Protein AF-A0A6G2DGG4-F1 (afdb_monomer_lite)

Radius of gyration: 19.57 Å; chains: 1; bounding box: 37×31×48 Å

Organism: Streptococcus pneumoniae (NCBI:txid1313)

InterPro domains:
  IPR000515 ABC transporter type 1, transmembrane domain MetI-like [PF00528] (19-78)
  IPR000515 ABC transporter type 1, transmembrane domain MetI-like [PS50928] (1-80)
  IPR000515 ABC transporter type 1, transmembrane domain MetI-like [cd06261] (32-80)
  IPR035906 MetI-like superfamily [G3DSA:1.10.3720.10] (1-80)
  IPR035906 MetI-like superfamily [SSF161098] (2-79)
  IPR051393 ABC transporter permease component [PTHR30193] (1-80)

pLDDT: mean 90.98, std 4.66, range [73.25, 96.56]

Secondary structure (DSSP, 8-state):
-GGGGTPPPP-TTTSHHHHHHHHHHHHHHHHHHHHHHHHHHHHHTS-HHHHHHHHHTT--HHHHIIIIIHHHHHHHHHH-

Structure (mmCIF, N/CA/C/O backbone):
data_AF-A0A6G2DGG4-F1
#
_entry.id   AF-A0A6G2DGG4-F1
#
loop_
_atom_site.group_PDB
_atom_site.id
_atom_site.type_symbol
_atom_site.label_atom_id
_atom_site.label_alt_id
_atom_site.label_comp_id
_atom_site.label_asym_id
_atom_site.label_entity_id
_atom_site.label_seq_id
_atom_site.pdbx_PDB_ins_code
_atom_site.Cartn_x
_atom_site.Cartn_y
_atom_site.Cartn_z
_atom_site.occupancy
_atom_site.B_iso_or_equiv
_atom_site.auth_seq_id
_atom_site.auth_comp_id
_atom_site.auth_asym_id
_atom_site.auth_atom_id
_atom_site.pdbx_PDB_model_num
ATOM 1 N N . ILE A 1 1 ? 22.564 -10.699 -16.323 1.00 73.25 1 ILE A N 1
ATOM 2 C CA . ILE A 1 1 ? 21.975 -11.298 -15.097 1.00 73.25 1 ILE A CA 1
ATOM 3 C C . ILE A 1 1 ? 20.866 -12.287 -15.466 1.00 73.25 1 ILE A C 1
ATOM 5 O O . ILE A 1 1 ? 21.019 -13.450 -15.138 1.00 73.25 1 ILE A O 1
ATOM 9 N N . LEU A 1 2 ? 19.851 -11.895 -16.248 1.00 79.25 2 LEU A N 1
ATOM 10 C CA . LEU A 1 2 ? 18.764 -12.790 -16.705 1.00 79.25 2 LEU A CA 1
ATOM 11 C C . LEU A 1 2 ? 19.230 -14.029 -17.496 1.00 79.2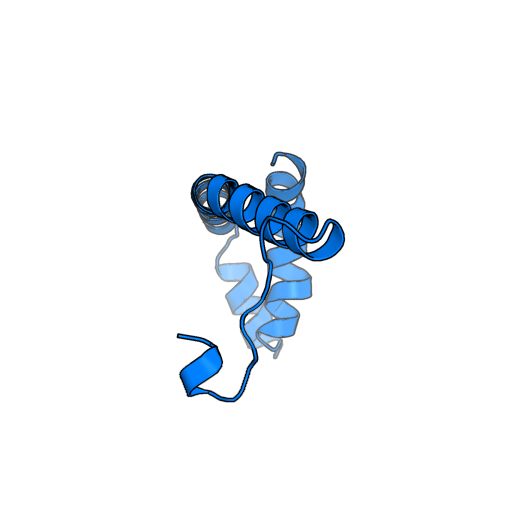5 2 LEU A C 1
ATOM 13 O O . LEU A 1 2 ? 18.766 -15.133 -17.230 1.00 79.25 2 LEU A O 1
ATOM 17 N N . ASN A 1 3 ? 20.237 -13.882 -18.365 1.00 83.38 3 ASN A N 1
ATOM 18 C CA . ASN A 1 3 ? 20.815 -15.026 -19.088 1.00 83.38 3 ASN A CA 1
ATOM 19 C C . ASN A 1 3 ? 21.398 -16.104 -18.154 1.00 83.38 3 ASN A C 1
ATOM 21 O O . ASN A 1 3 ? 21.464 -17.264 -18.541 1.00 83.38 3 ASN A O 1
ATOM 25 N N . LYS A 1 4 ? 21.803 -15.751 -16.920 1.00 86.00 4 LYS A N 1
ATOM 26 C CA . LYS A 1 4 ? 22.344 -16.723 -15.951 1.00 86.00 4 LYS A CA 1
ATOM 27 C C . LYS A 1 4 ? 21.264 -17.630 -15.344 1.00 86.00 4 LYS A C 1
ATOM 29 O O . LYS A 1 4 ? 21.607 -18.645 -14.760 1.00 86.00 4 LYS A O 1
ATOM 34 N N . VAL A 1 5 ? 19.987 -17.277 -15.495 1.00 88.44 5 VAL A N 1
ATOM 35 C CA . VAL A 1 5 ? 18.817 -18.047 -15.031 1.00 88.44 5 VAL A CA 1
ATOM 36 C C . VAL A 1 5 ? 17.972 -18.565 -16.208 1.00 88.44 5 VAL A C 1
ATOM 38 O O . VAL A 1 5 ? 16.790 -18.844 -16.055 1.00 88.44 5 VAL A O 1
ATOM 41 N N . GLY A 1 6 ? 18.571 -18.697 -17.401 1.00 87.19 6 GLY A N 1
ATOM 42 C CA . GLY A 1 6 ? 17.921 -19.277 -18.587 1.00 87.19 6 GLY A CA 1
ATOM 43 C C . GLY A 1 6 ? 16.964 -18.341 -19.335 1.00 87.19 6 GLY A C 1
ATOM 44 O O . GLY A 1 6 ? 16.355 -18.747 -20.321 1.00 87.19 6 GLY A O 1
ATOM 45 N N . ILE A 1 7 ? 16.845 -17.079 -18.911 1.00 86.81 7 ILE A N 1
ATOM 46 C CA . ILE A 1 7 ? 15.989 -16.080 -19.561 1.00 86.81 7 ILE A CA 1
ATOM 47 C C . ILE A 1 7 ? 16.826 -15.274 -20.556 1.00 86.81 7 ILE A C 1
ATOM 49 O O . ILE A 1 7 ? 17.749 -14.563 -20.156 1.00 86.81 7 ILE A O 1
ATOM 53 N N . ALA A 1 8 ? 16.469 -15.345 -21.842 1.00 84.69 8 ALA A N 1
ATOM 54 C CA . ALA A 1 8 ? 17.112 -14.563 -22.897 1.00 84.69 8 ALA A CA 1
ATOM 55 C C . ALA A 1 8 ? 17.056 -13.052 -22.608 1.00 84.69 8 ALA A C 1
ATOM 57 O O . ALA A 1 8 ? 16.080 -12.555 -22.037 1.00 84.69 8 ALA A O 1
ATOM 58 N N . SER A 1 9 ? 18.090 -12.320 -23.035 1.00 83.88 9 SER A N 1
ATOM 59 C CA . SER A 1 9 ? 18.212 -10.871 -22.825 1.00 83.88 9 SER A CA 1
ATOM 60 C C . SER A 1 9 ? 16.951 -10.127 -23.280 1.00 83.88 9 SER A C 1
ATOM 62 O O . SER A 1 9 ? 16.548 -10.229 -24.439 1.00 83.88 9 SER A O 1
ATOM 64 N N . GLN A 1 10 ? 16.312 -9.400 -22.359 1.00 84.50 10 GLN A N 1
ATOM 65 C CA . GLN A 1 10 ? 15.037 -8.732 -22.616 1.00 84.50 10 GLN A CA 1
ATOM 66 C C . GLN A 1 10 ? 15.242 -7.262 -23.022 1.00 84.50 10 GLN A C 1
ATOM 68 O O . GLN A 1 10 ? 15.956 -6.530 -22.329 1.00 84.50 10 GLN A O 1
ATOM 73 N N . PRO A 1 11 ? 14.603 -6.801 -24.114 1.00 85.62 11 PRO A N 1
ATOM 74 C CA . PRO A 1 11 ? 14.661 -5.417 -24.581 1.00 85.62 11 PRO A CA 1
ATOM 75 C C . PRO A 1 11 ? 13.737 -4.496 -23.763 1.00 85.62 11 PRO A C 1
ATOM 77 O O . PRO A 1 11 ? 12.772 -3.941 -24.293 1.00 85.62 11 PRO A O 1
ATOM 80 N N . PHE A 1 12 ? 14.039 -4.315 -22.472 1.00 84.25 12 PHE A N 1
ATOM 81 C CA . PHE A 1 12 ? 13.175 -3.593 -21.529 1.00 84.25 12 PHE A CA 1
ATOM 82 C C . PHE A 1 12 ? 12.809 -2.175 -21.963 1.00 84.25 12 PHE A C 1
ATOM 84 O O . PHE A 1 12 ? 11.706 -1.746 -21.673 1.00 84.25 12 PHE A O 1
ATOM 91 N N . LEU A 1 13 ? 13.702 -1.457 -22.648 1.00 82.38 13 LEU A N 1
ATOM 92 C CA . LEU A 1 13 ? 13.476 -0.062 -23.055 1.00 82.38 13 LEU A CA 1
ATOM 93 C C . LEU A 1 13 ? 13.181 0.094 -24.550 1.00 82.38 13 LEU A C 1
ATOM 95 O O . LEU A 1 13 ? 12.641 1.110 -24.971 1.00 82.38 13 LEU A O 1
ATOM 99 N N . THR A 1 14 ? 13.526 -0.904 -25.361 1.00 84.44 14 THR A N 1
ATOM 100 C CA . THR A 1 14 ? 13.444 -0.819 -26.826 1.00 84.44 14 THR A CA 1
ATOM 101 C C . THR A 1 14 ? 12.210 -1.512 -27.395 1.00 84.44 14 THR A C 1
ATOM 103 O O . THR A 1 14 ? 11.769 -1.180 -28.493 1.00 84.44 14 THR A O 1
ATOM 106 N N . ARG A 1 15 ? 11.590 -2.444 -26.659 1.00 87.94 15 ARG A N 1
ATOM 107 C CA . ARG A 1 15 ? 10.308 -3.051 -27.039 1.00 87.94 15 ARG A CA 1
ATOM 108 C C . ARG A 1 15 ? 9.160 -2.309 -26.359 1.00 87.94 15 ARG A C 1
ATOM 110 O O . ARG A 1 15 ? 9.019 -2.391 -25.145 1.00 87.94 15 ARG A O 1
ATOM 117 N N . HIS A 1 16 ? 8.276 -1.699 -27.151 1.00 86.12 16 HIS A N 1
ATOM 118 C CA . HIS A 1 16 ? 7.157 -0.853 -26.700 1.00 86.12 16 HIS A CA 1
ATOM 119 C C . HIS A 1 16 ? 6.416 -1.363 -25.446 1.00 86.12 16 HIS A C 1
ATOM 121 O O . HIS A 1 16 ? 6.319 -0.652 -24.452 1.00 86.12 16 HIS A O 1
ATOM 127 N N . LYS A 1 17 ? 5.929 -2.614 -25.443 1.00 89.25 17 LYS A N 1
ATOM 128 C CA . LYS A 1 17 ? 5.207 -3.179 -24.282 1.00 89.25 17 LYS A CA 1
ATOM 129 C C . LYS A 1 17 ? 6.081 -3.293 -23.027 1.00 89.25 17 LYS A C 1
ATOM 131 O O . LYS A 1 17 ? 5.617 -2.987 -21.937 1.00 89.25 17 LYS A O 1
ATOM 136 N N . GLN A 1 18 ? 7.334 -3.723 -23.176 1.00 89.50 18 GLN A N 1
ATOM 137 C CA . GLN A 1 18 ? 8.250 -3.859 -22.038 1.00 89.50 18 GLN A CA 1
ATOM 138 C C . GLN A 1 18 ? 8.682 -2.489 -21.508 1.00 89.50 18 GLN A C 1
ATOM 140 O O . GLN A 1 18 ? 8.753 -2.320 -20.295 1.00 89.50 18 GLN A O 1
ATOM 145 N N . ALA A 1 19 ? 8.857 -1.510 -22.399 1.00 91.75 19 ALA A N 1
ATOM 146 C CA . ALA A 1 19 ? 9.180 -0.132 -22.042 1.00 91.75 19 ALA A CA 1
ATOM 147 C C . ALA A 1 19 ? 8.059 0.515 -21.228 1.00 91.75 19 ALA A C 1
ATOM 149 O O . ALA A 1 19 ? 8.331 1.136 -20.204 1.00 91.75 19 ALA A O 1
ATOM 150 N N . MET A 1 20 ? 6.797 0.300 -21.617 1.00 92.50 20 MET A N 1
ATOM 151 C CA . MET A 1 20 ? 5.653 0.760 -20.828 1.00 92.50 20 MET A CA 1
ATOM 152 C C . MET A 1 20 ? 5.647 0.147 -19.424 1.00 92.50 20 MET A C 1
ATOM 154 O O . MET A 1 20 ? 5.505 0.883 -18.453 1.00 92.50 20 MET A O 1
ATOM 158 N N . TYR A 1 21 ? 5.840 -1.170 -19.293 1.00 93.38 21 TYR A N 1
ATOM 159 C CA . TYR A 1 21 ? 5.872 -1.816 -17.975 1.00 93.38 21 TYR A CA 1
ATOM 160 C C . TYR A 1 21 ? 7.044 -1.342 -17.115 1.00 93.38 21 TYR A C 1
ATOM 162 O O . TYR A 1 21 ? 6.854 -1.075 -15.932 1.00 93.38 21 TYR A O 1
ATOM 170 N N . ALA A 1 22 ? 8.233 -1.198 -17.705 1.00 92.94 22 ALA A N 1
ATOM 171 C CA . ALA A 1 22 ? 9.403 -0.679 -17.008 1.00 92.94 22 ALA A CA 1
ATOM 172 C C . ALA A 1 22 ? 9.156 0.751 -16.511 1.00 92.94 22 ALA A C 1
ATOM 174 O O . ALA A 1 22 ? 9.443 1.058 -15.357 1.00 92.94 22 ALA A O 1
ATOM 175 N N . ASN A 1 23 ? 8.560 1.601 -17.350 1.00 93.31 23 ASN A N 1
ATOM 176 C CA . ASN A 1 23 ? 8.243 2.973 -16.982 1.00 93.31 23 ASN A CA 1
ATOM 177 C C . ASN A 1 23 ? 7.192 3.040 -15.865 1.00 93.31 23 ASN A C 1
ATOM 179 O O . ASN A 1 23 ? 7.429 3.688 -14.854 1.00 93.31 23 ASN A O 1
ATOM 183 N N . VAL A 1 24 ? 6.075 2.314 -15.999 1.00 94.00 24 VAL A N 1
ATOM 184 C CA . VAL A 1 24 ? 5.032 2.238 -14.958 1.00 94.00 24 VAL A CA 1
ATOM 185 C C . VAL A 1 24 ? 5.621 1.768 -13.631 1.00 94.00 24 VAL A C 1
ATOM 187 O O . VAL A 1 24 ? 5.320 2.348 -12.592 1.00 94.00 24 VAL A O 1
ATOM 190 N N . PHE A 1 25 ? 6.490 0.756 -13.658 1.00 94.81 25 PHE A N 1
ATOM 191 C CA . PHE A 1 25 ? 7.137 0.245 -12.456 1.00 94.81 25 PHE A CA 1
ATOM 192 C C . PHE A 1 25 ? 8.035 1.292 -11.789 1.00 94.81 25 PHE A C 1
ATOM 194 O O . PHE A 1 25 ? 7.917 1.515 -10.587 1.00 94.81 25 PHE A O 1
ATOM 201 N N . VAL A 1 26 ? 8.903 1.962 -12.555 1.00 94.31 26 VAL A N 1
ATOM 202 C CA . VAL A 1 26 ? 9.800 2.997 -12.016 1.00 94.31 26 VAL A CA 1
ATOM 203 C C . VAL A 1 26 ? 9.003 4.185 -11.478 1.00 94.31 26 VAL A C 1
ATOM 205 O O . VAL A 1 26 ? 9.294 4.664 -10.384 1.00 94.31 26 VAL A O 1
ATOM 208 N N . SER A 1 27 ? 7.964 4.628 -12.191 1.00 92.62 27 SER A N 1
ATOM 209 C CA . SER A 1 27 ? 7.085 5.705 -11.726 1.00 92.62 27 SER A CA 1
ATOM 210 C C . SER A 1 27 ? 6.349 5.331 -10.437 1.00 92.62 27 SER A C 1
ATOM 212 O O . SER A 1 27 ? 6.318 6.129 -9.502 1.00 92.62 27 SER A O 1
ATOM 214 N N . ALA A 1 28 ? 5.805 4.113 -10.350 1.00 93.00 28 ALA A N 1
ATOM 215 C CA . ALA A 1 28 ? 5.154 3.621 -9.138 1.00 93.00 28 ALA A CA 1
ATOM 216 C C . ALA A 1 28 ? 6.141 3.523 -7.966 1.00 93.00 28 ALA A C 1
ATOM 218 O O . ALA A 1 28 ? 5.831 3.967 -6.865 1.00 93.00 28 ALA A O 1
ATOM 219 N N . TRP A 1 29 ? 7.351 3.010 -8.206 1.00 94.81 29 TRP A N 1
ATOM 220 C CA . TRP A 1 29 ? 8.411 2.931 -7.199 1.00 94.81 29 TRP A CA 1
ATOM 221 C C . TRP A 1 29 ? 8.808 4.310 -6.664 1.00 94.81 29 TRP A C 1
ATOM 223 O O . TRP A 1 29 ? 8.940 4.496 -5.456 1.00 94.81 29 TRP A O 1
ATOM 233 N N . GLN A 1 30 ? 8.961 5.291 -7.555 1.00 93.00 30 GLN A N 1
ATOM 234 C CA . GLN A 1 30 ? 9.298 6.661 -7.178 1.00 93.00 30 GLN A CA 1
ATOM 235 C C . GLN A 1 30 ? 8.213 7.294 -6.291 1.00 93.00 30 GLN A C 1
ATOM 237 O O . GLN A 1 30 ? 8.539 7.987 -5.329 1.00 93.00 30 GLN A O 1
ATOM 242 N N . GLY A 1 31 ? 6.933 7.049 -6.592 1.00 89.31 31 GLY A N 1
ATOM 243 C CA . GLY A 1 31 ? 5.810 7.544 -5.790 1.00 89.31 31 GLY A CA 1
ATOM 244 C C . GLY A 1 31 ? 5.626 6.805 -4.460 1.00 89.31 31 GLY A C 1
ATOM 245 O O . GLY A 1 31 ? 5.234 7.417 -3.466 1.00 89.31 31 GLY A O 1
ATOM 246 N N . ALA A 1 32 ? 5.956 5.512 -4.414 1.00 92.62 32 ALA A N 1
ATOM 247 C CA . ALA A 1 32 ? 5.650 4.637 -3.284 1.00 92.62 32 ALA A CA 1
ATOM 248 C C . ALA A 1 32 ? 6.233 5.123 -1.948 1.00 92.62 32 ALA A C 1
ATOM 250 O O . ALA A 1 32 ? 5.577 4.990 -0.917 1.00 92.62 32 ALA A O 1
ATOM 251 N N . GLY A 1 33 ? 7.433 5.713 -1.949 1.00 90.44 33 GLY A N 1
ATOM 252 C CA . GLY A 1 33 ? 8.085 6.171 -0.717 1.00 90.44 33 GLY A CA 1
ATOM 253 C C . GLY A 1 33 ? 7.278 7.235 0.036 1.00 90.44 33 GLY A C 1
ATOM 254 O O . GLY A 1 33 ? 7.059 7.114 1.239 1.00 90.44 33 GLY A O 1
ATOM 255 N N . TYR A 1 34 ? 6.782 8.251 -0.674 1.00 90.50 34 TYR A N 1
ATOM 256 C CA . TYR A 1 34 ? 5.970 9.314 -0.073 1.00 90.50 34 TYR A CA 1
ATOM 257 C C . TYR A 1 34 ? 4.591 8.800 0.355 1.00 90.50 34 TYR A C 1
ATOM 259 O O . TYR A 1 34 ? 4.143 9.052 1.473 1.00 90.50 34 TYR A O 1
ATOM 267 N N . GLN A 1 35 ? 3.946 8.016 -0.511 1.00 91.69 35 GLN A N 1
ATOM 268 C CA . GLN A 1 35 ? 2.623 7.455 -0.243 1.00 91.69 35 GLN A CA 1
ATOM 269 C C . GLN A 1 35 ? 2.643 6.536 0.986 1.00 91.69 35 GLN A C 1
ATOM 271 O O . GLN A 1 35 ? 1.735 6.597 1.810 1.00 91.69 35 GLN A O 1
ATOM 276 N N . MET A 1 36 ? 3.703 5.741 1.170 1.00 92.81 36 MET A N 1
ATOM 277 C CA . MET A 1 36 ? 3.867 4.867 2.335 1.00 92.81 36 MET A CA 1
ATOM 278 C C . MET A 1 36 ? 3.878 5.642 3.657 1.00 92.81 36 MET A C 1
ATOM 280 O O . MET A 1 36 ? 3.273 5.187 4.626 1.00 92.81 36 MET A O 1
ATOM 284 N N . LEU A 1 37 ? 4.507 6.821 3.701 1.00 92.81 37 LEU A N 1
ATOM 285 C CA . LEU A 1 37 ? 4.502 7.673 4.895 1.00 92.81 37 LEU A CA 1
ATOM 286 C C . LEU A 1 37 ? 3.100 8.210 5.202 1.00 92.81 37 LEU A C 1
ATOM 288 O O . LEU A 1 37 ? 2.690 8.220 6.362 1.00 92.81 37 LEU A O 1
ATOM 292 N N . LEU A 1 38 ? 2.347 8.602 4.172 1.00 91.75 38 LEU A N 1
ATOM 293 C CA . LEU A 1 38 ? 0.961 9.046 4.335 1.00 91.75 38 LEU A CA 1
ATOM 294 C C . LEU A 1 38 ? 0.061 7.911 4.829 1.00 91.75 38 LEU A C 1
ATOM 296 O O . LEU A 1 38 ? -0.698 8.103 5.777 1.00 91.75 38 LEU A O 1
ATOM 300 N N . PHE A 1 39 ? 0.184 6.715 4.249 1.00 92.12 39 PHE A N 1
ATOM 301 C CA . PHE A 1 39 ? -0.536 5.530 4.715 1.00 92.12 39 PHE A CA 1
ATOM 302 C C . PHE A 1 39 ? -0.161 5.153 6.150 1.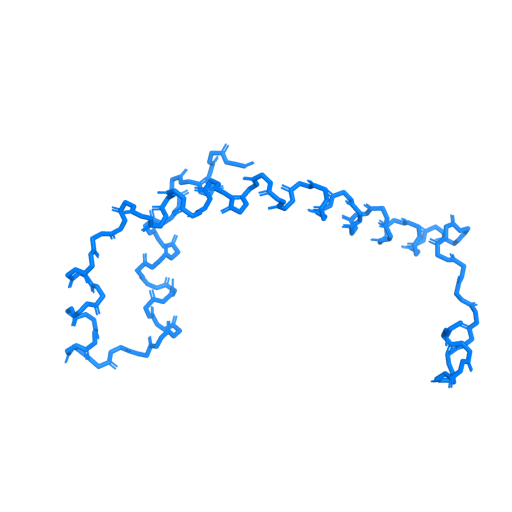00 92.12 39 PHE A C 1
ATOM 304 O O . PHE A 1 39 ? -1.044 4.801 6.927 1.00 92.12 39 PHE A O 1
ATOM 311 N N . LEU A 1 40 ? 1.113 5.269 6.533 1.00 93.00 40 LEU A N 1
ATOM 312 C CA . LEU A 1 40 ? 1.553 5.030 7.906 1.00 93.00 40 LEU A CA 1
ATOM 313 C C . LEU A 1 40 ? 0.921 6.029 8.884 1.00 93.00 40 LEU A C 1
ATOM 315 O O . LEU A 1 40 ? 0.405 5.613 9.918 1.00 93.00 40 LEU A O 1
ATOM 319 N N . GLY A 1 41 ? 0.907 7.320 8.546 1.00 92.00 41 GLY A N 1
ATOM 320 C CA . GLY A 1 41 ? 0.220 8.340 9.342 1.00 92.00 41 GLY A CA 1
ATOM 321 C C . GLY A 1 41 ? -1.290 8.094 9.433 1.00 92.00 41 GLY A C 1
ATOM 322 O O . GLY A 1 41 ? -1.876 8.230 10.502 1.00 92.00 41 GLY A O 1
ATOM 323 N N . GLY A 1 42 ? -1.917 7.653 8.338 1.00 91.19 42 GLY A N 1
ATOM 324 C CA . GLY A 1 42 ? -3.323 7.243 8.320 1.00 91.19 42 GLY A CA 1
ATOM 325 C C . GLY A 1 42 ? -3.607 6.051 9.237 1.00 91.19 42 GLY A C 1
ATOM 326 O O . GLY A 1 42 ? -4.576 6.080 9.990 1.00 91.19 42 GLY A O 1
ATOM 327 N N . MET A 1 43 ? -2.741 5.031 9.229 1.00 92.56 43 MET A N 1
ATOM 328 C CA . MET A 1 43 ? -2.883 3.852 10.091 1.00 92.56 43 MET A CA 1
ATOM 329 C C . MET A 1 43 ? -2.736 4.188 11.575 1.00 92.56 43 MET A C 1
ATOM 331 O O . MET A 1 43 ? -3.433 3.589 12.385 1.00 92.56 43 MET A O 1
ATOM 335 N N . GLN A 1 44 ? -1.882 5.152 11.934 1.00 91.94 44 GLN A N 1
ATOM 336 C CA . GLN A 1 44 ? -1.723 5.601 13.325 1.00 91.94 44 GLN A CA 1
ATOM 337 C C . GLN A 1 44 ? -2.997 6.231 13.907 1.00 91.94 44 GLN A C 1
ATOM 339 O O . GLN A 1 44 ? -3.163 6.242 15.122 1.00 91.94 44 GLN A O 1
ATOM 344 N N . ASN A 1 45 ? -3.908 6.721 13.061 1.00 89.25 45 ASN A N 1
ATOM 345 C CA . ASN A 1 45 ? -5.198 7.253 13.504 1.00 89.25 45 ASN A CA 1
ATOM 346 C C . ASN A 1 45 ? -6.248 6.163 13.757 1.00 89.25 45 ASN A C 1
ATOM 348 O O . ASN A 1 45 ? -7.328 6.481 14.252 1.00 89.25 45 ASN A O 1
ATOM 352 N N . ILE A 1 46 ? -5.980 4.904 13.386 1.00 92.69 46 ILE A N 1
ATOM 353 C CA . ILE A 1 46 ? -6.914 3.805 13.624 1.00 92.69 46 ILE A CA 1
ATOM 354 C C . ILE A 1 46 ? -6.792 3.374 15.091 1.00 92.69 46 ILE A C 1
ATOM 356 O O . ILE A 1 46 ? -5.714 2.934 15.493 1.00 92.69 46 ILE A O 1
ATOM 360 N N . PRO A 1 47 ? -7.874 3.459 15.883 1.00 94.06 47 PRO A N 1
ATOM 361 C CA . PRO A 1 47 ? -7.851 3.040 17.278 1.00 94.06 47 PRO A CA 1
ATOM 362 C C . PRO A 1 47 ? -7.504 1.548 17.429 1.00 94.06 47 PRO A C 1
ATOM 364 O O . PRO A 1 47 ? -7.988 0.701 16.671 1.00 94.06 47 PRO A O 1
ATOM 367 N N . GLN A 1 48 ? -6.632 1.222 18.389 1.00 93.69 48 GLN A N 1
ATOM 368 C CA . GLN A 1 48 ? -6.133 -0.144 18.591 1.00 93.69 48 GLN A CA 1
ATOM 369 C C . GLN A 1 48 ? -7.189 -1.086 19.197 1.00 93.69 48 GLN A C 1
ATOM 371 O O . GLN A 1 48 ? -7.215 -2.272 18.873 1.00 93.69 48 GLN A O 1
ATOM 376 N N . ASP A 1 49 ? -8.103 -0.546 19.999 1.00 95.44 49 ASP A N 1
ATOM 377 C CA . ASP A 1 49 ? -9.243 -1.247 20.598 1.00 95.44 49 ASP A CA 1
ATOM 378 C C . ASP A 1 49 ? -10.144 -1.926 19.553 1.00 95.44 49 ASP A C 1
ATOM 380 O O . ASP A 1 49 ? -10.664 -3.011 19.800 1.00 95.44 49 ASP A O 1
ATOM 384 N N . VAL A 1 50 ? -10.274 -1.353 18.351 1.00 94.62 50 VAL A N 1
ATOM 385 C CA . VAL A 1 50 ? -11.035 -1.962 17.243 1.00 94.62 50 VAL A CA 1
ATOM 386 C C . VAL A 1 50 ? -10.378 -3.257 16.751 1.00 94.62 50 VAL A C 1
ATOM 388 O O . VAL A 1 50 ? -11.075 -4.207 16.391 1.00 94.62 50 VAL A O 1
ATOM 391 N N . TYR A 1 51 ? -9.043 -3.327 16.745 1.00 94.94 51 TYR A N 1
ATOM 392 C CA . TYR A 1 51 ? -8.326 -4.556 16.390 1.00 94.94 51 TYR A CA 1
ATOM 393 C C . TYR A 1 51 ? -8.400 -5.594 17.507 1.00 94.94 51 TYR A C 1
ATOM 395 O O . TYR A 1 51 ? -8.598 -6.770 17.218 1.00 94.94 51 TYR A O 1
ATOM 403 N N . GLU A 1 52 ? -8.286 -5.165 18.763 1.00 94.38 52 GLU A N 1
ATOM 404 C CA . GLU A 1 52 ? -8.412 -6.046 19.928 1.00 94.38 52 GLU A CA 1
ATOM 405 C C . GLU A 1 52 ? -9.817 -6.660 20.004 1.00 94.38 52 GLU A C 1
ATOM 407 O O . GLU A 1 52 ? -9.949 -7.873 20.155 1.00 94.38 52 GLU A O 1
ATOM 412 N N . ALA A 1 53 ? -10.867 -5.863 19.781 1.00 95.69 53 ALA A N 1
ATOM 413 C CA . ALA A 1 53 ? -12.240 -6.355 19.677 1.00 95.69 53 ALA A CA 1
ATOM 414 C C . ALA A 1 53 ? -12.396 -7.381 18.543 1.00 95.69 53 ALA A C 1
ATOM 416 O O . ALA A 1 53 ? -12.960 -8.453 18.746 1.00 95.69 53 ALA A O 1
ATOM 417 N N . ALA A 1 54 ? -11.824 -7.107 17.368 1.00 95.38 54 ALA A N 1
ATOM 418 C CA . ALA A 1 54 ? -11.880 -8.035 16.242 1.00 95.38 54 ALA A CA 1
ATOM 419 C C . ALA A 1 54 ? -11.140 -9.356 16.515 1.00 95.38 54 ALA A C 1
ATOM 421 O O . ALA A 1 54 ? -11.558 -10.406 16.028 1.00 95.38 54 ALA A O 1
ATOM 422 N N . GLU A 1 55 ? -10.044 -9.330 17.276 1.00 94.94 5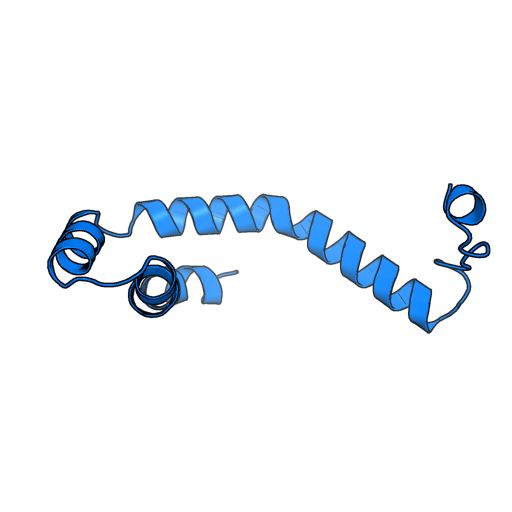5 GLU A N 1
ATOM 423 C CA . GLU A 1 55 ? -9.351 -10.545 17.716 1.00 94.94 55 GLU A CA 1
ATOM 424 C C . GLU A 1 55 ? -10.192 -11.365 18.695 1.00 94.94 55 GLU A C 1
ATOM 426 O O . GLU A 1 55 ? -10.270 -12.585 18.539 1.00 94.94 55 GLU A O 1
ATOM 431 N N . LEU A 1 56 ? -10.868 -10.710 19.643 1.00 95.94 56 LEU A N 1
ATOM 432 C CA . LEU A 1 56 ? -11.802 -11.365 20.564 1.00 95.94 56 LEU A CA 1
ATOM 433 C C . LEU A 1 56 ? -12.991 -11.995 19.821 1.00 95.94 56 LEU A C 1
ATOM 435 O O . LEU A 1 56 ? -13.396 -13.109 20.148 1.00 95.94 56 LEU A O 1
ATOM 439 N N . ASP A 1 57 ? -13.478 -11.334 18.769 1.00 95.62 57 ASP A N 1
ATOM 440 C CA . ASP A 1 57 ? -14.539 -11.831 17.885 1.00 95.62 57 ASP A CA 1
ATOM 441 C C . ASP A 1 57 ? -14.057 -12.920 16.897 1.00 95.62 57 ASP A C 1
ATOM 443 O O . ASP A 1 57 ? -14.837 -13.441 16.097 1.00 95.62 57 ASP A O 1
ATOM 447 N N . GLY A 1 58 ? -12.769 -13.287 16.926 1.00 94.69 58 GLY A N 1
ATOM 448 C CA . GLY A 1 58 ? -12.203 -14.363 16.110 1.00 94.69 58 GLY A CA 1
ATOM 449 C C . GLY A 1 58 ? -11.899 -13.986 14.654 1.00 94.69 58 GLY A C 1
ATOM 450 O O . GLY A 1 58 ? -11.772 -14.867 13.798 1.00 94.69 58 GLY A O 1
ATOM 451 N N . PHE A 1 59 ? -11.765 -12.697 14.329 1.00 96.19 59 PHE A N 1
ATOM 452 C CA . PHE A 1 59 ? -11.414 -12.262 12.976 1.00 96.19 59 PHE A CA 1
ATOM 453 C C . PHE A 1 59 ? -9.963 -12.622 12.632 1.00 96.19 59 PHE A C 1
ATOM 455 O O . PHE A 1 59 ? -9.022 -12.293 13.353 1.00 96.19 59 PHE A O 1
ATOM 462 N N . SER A 1 60 ? -9.758 -13.212 11.450 1.00 95.88 60 SER A N 1
ATOM 463 C CA . SER A 1 60 ? -8.415 -13.409 10.883 1.00 95.88 60 SER A CA 1
ATOM 464 C C . SER A 1 60 ? -7.751 -12.077 10.502 1.00 95.88 60 SER A C 1
ATOM 466 O O . SER A 1 60 ? -8.430 -11.098 10.196 1.00 95.88 60 SER A O 1
ATOM 468 N N . LYS A 1 61 ? -6.414 -12.044 10.403 1.00 94.50 61 LYS A N 1
ATOM 469 C CA . LYS A 1 61 ? -5.668 -10.838 9.983 1.00 94.50 61 LYS A CA 1
ATOM 470 C C . LYS A 1 61 ? -6.095 -10.298 8.612 1.00 94.50 61 LYS A C 1
ATOM 472 O O . LYS A 1 61 ? -6.146 -9.088 8.416 1.00 94.50 61 LYS A O 1
ATOM 477 N N . TRP A 1 62 ? -6.457 -11.175 7.672 1.00 96.56 62 TRP A N 1
ATOM 478 C CA . TRP A 1 62 ? -6.997 -10.753 6.375 1.00 96.56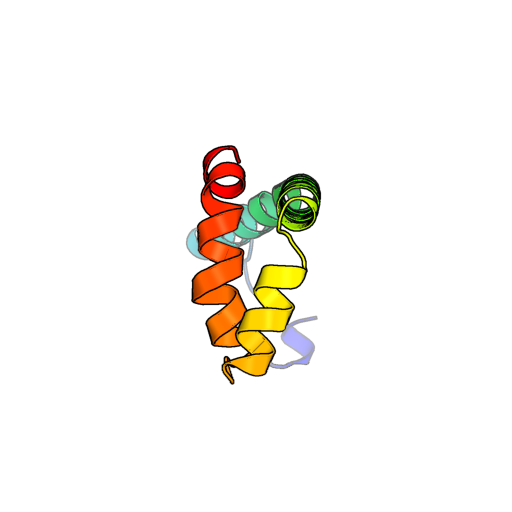 62 TRP A CA 1
ATOM 479 C C . TRP A 1 62 ? -8.380 -10.102 6.508 1.00 96.56 62 TR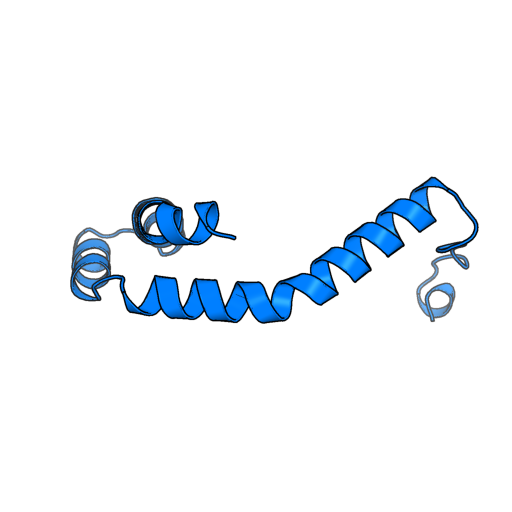P A C 1
ATOM 481 O O . TRP A 1 62 ? -8.649 -9.087 5.865 1.00 96.56 62 TRP A O 1
ATOM 491 N N . ALA A 1 63 ? -9.243 -10.648 7.371 1.00 96.31 63 ALA A N 1
ATOM 492 C CA . ALA A 1 63 ? -10.539 -10.049 7.669 1.00 96.31 63 ALA A CA 1
ATOM 493 C C . ALA A 1 63 ? -10.367 -8.679 8.346 1.00 96.31 63 ALA A C 1
ATOM 495 O O . ALA A 1 63 ? -10.981 -7.712 7.907 1.00 96.31 63 ALA A O 1
ATOM 496 N N . GLN A 1 64 ? -9.469 -8.560 9.327 1.00 95.94 64 GLN A N 1
ATOM 497 C CA . GLN A 1 64 ? -9.132 -7.277 9.952 1.00 95.94 64 GLN A CA 1
ATOM 498 C C . GLN A 1 64 ? -8.635 -6.262 8.913 1.00 95.94 64 GLN A C 1
ATOM 500 O O . GLN A 1 64 ? -9.143 -5.147 8.844 1.00 95.94 64 GLN A O 1
ATOM 505 N N . PHE A 1 65 ? -7.728 -6.657 8.016 1.00 94.88 65 PHE A N 1
ATOM 506 C CA . PHE A 1 65 ? -7.267 -5.772 6.947 1.00 94.88 65 PHE A CA 1
ATOM 507 C C . PHE A 1 65 ? -8.413 -5.308 6.034 1.00 94.88 65 PHE A C 1
ATOM 509 O O . PHE A 1 65 ? -8.553 -4.119 5.745 1.00 94.88 65 PHE A O 1
ATOM 516 N N . ARG A 1 66 ? -9.263 -6.234 5.577 1.00 95.19 66 ARG A N 1
ATOM 517 C CA . ARG A 1 66 ? -10.325 -5.941 4.606 1.00 95.19 66 ARG A CA 1
ATOM 518 C C . ARG A 1 66 ? -11.505 -5.170 5.202 1.00 95.19 66 ARG A C 1
ATOM 520 O O . ARG A 1 66 ? -12.125 -4.399 4.461 1.00 95.19 66 ARG A O 1
ATOM 527 N N . TYR A 1 67 ? -11.835 -5.400 6.473 1.00 94.81 67 TYR A N 1
ATOM 528 C CA . TYR A 1 67 ? -13.022 -4.848 7.138 1.00 94.81 67 TYR A CA 1
ATOM 529 C C . TYR A 1 67 ? -12.724 -3.703 8.112 1.00 94.81 67 TYR A C 1
ATOM 531 O O . TYR A 1 67 ? -13.621 -2.909 8.368 1.00 94.81 67 TYR A O 1
ATOM 539 N N . ILE A 1 68 ? -11.490 -3.570 8.605 1.00 94.69 68 ILE A N 1
ATOM 540 C CA . ILE A 1 68 ? -11.087 -2.499 9.532 1.00 94.69 68 ILE A CA 1
ATOM 541 C C . ILE A 1 68 ? -10.087 -1.583 8.835 1.00 94.69 68 ILE A C 1
ATOM 543 O O . ILE A 1 68 ? -10.400 -0.428 8.554 1.00 94.69 68 ILE A O 1
ATOM 547 N N . THR A 1 69 ? -8.915 -2.104 8.466 1.00 94.00 69 THR A N 1
ATOM 548 C CA . THR A 1 69 ? -7.810 -1.281 7.956 1.00 94.00 69 THR A CA 1
ATOM 549 C C . THR A 1 69 ? -8.163 -0.570 6.648 1.00 94.00 69 THR A C 1
ATOM 551 O O . THR A 1 69 ? -8.051 0.648 6.572 1.00 94.00 69 THR A O 1
ATOM 554 N N . MET A 1 70 ? -8.637 -1.289 5.624 1.00 93.44 70 MET A N 1
ATOM 555 C CA . MET A 1 70 ? -8.970 -0.706 4.315 1.00 93.44 70 MET A CA 1
ATOM 556 C C . MET A 1 70 ? -10.124 0.311 4.377 1.00 93.44 70 MET A C 1
ATOM 558 O O . MET A 1 70 ? -9.982 1.391 3.801 1.00 93.44 70 MET A O 1
ATOM 562 N N . PRO A 1 71 ? -11.257 0.037 5.057 1.00 93.06 71 PRO A N 1
ATOM 563 C CA . PRO A 1 71 ? -12.330 1.020 5.198 1.00 93.06 71 PRO A CA 1
ATOM 564 C C . PRO A 1 71 ? -11.915 2.267 5.981 1.00 93.06 71 PRO A C 1
ATOM 566 O O . PRO A 1 71 ? -12.266 3.370 5.568 1.00 93.06 71 PRO A O 1
ATOM 569 N N . LEU A 1 72 ? -11.143 2.113 7.062 1.00 92.56 72 LEU A N 1
ATOM 570 C CA . LEU A 1 72 ? -10.700 3.239 7.891 1.00 92.56 72 LEU A CA 1
ATOM 571 C C . LEU A 1 72 ? -9.556 4.038 7.252 1.00 92.56 72 LEU A C 1
ATOM 573 O O . LEU A 1 72 ? -9.472 5.243 7.464 1.00 92.56 72 LEU A O 1
ATOM 577 N N . LEU A 1 73 ? -8.736 3.417 6.399 1.00 93.38 73 LEU A N 1
ATOM 578 C CA . LEU A 1 73 ? -7.744 4.111 5.569 1.00 93.38 73 LEU A CA 1
ATOM 579 C C . LEU A 1 73 ? -8.331 4.778 4.325 1.00 93.38 73 LEU A C 1
ATOM 581 O O . LEU A 1 73 ? -7.622 5.539 3.668 1.00 93.38 73 LEU A O 1
ATOM 585 N N . LYS A 1 74 ? -9.596 4.521 3.969 1.00 91.19 74 LYS A N 1
ATOM 586 C CA . LYS A 1 74 ? -10.220 5.069 2.754 1.00 91.19 74 LYS A CA 1
ATOM 587 C C . LYS A 1 74 ? -10.046 6.592 2.607 1.00 91.19 74 LYS A C 1
ATOM 589 O O . LYS A 1 74 ? -9.735 7.012 1.496 1.00 91.19 74 LYS A O 1
ATOM 594 N N . PRO A 1 75 ? -10.195 7.431 3.654 1.00 86.62 75 PRO A N 1
ATOM 595 C CA . PRO A 1 75 ? -9.960 8.871 3.534 1.00 86.62 75 PRO A CA 1
ATOM 596 C C . PRO A 1 75 ? -8.519 9.207 3.128 1.00 86.62 75 PRO A C 1
ATOM 598 O O . PRO A 1 75 ? -8.310 10.045 2.258 1.00 86.62 75 PRO A O 1
ATOM 601 N N . THR A 1 76 ? -7.530 8.509 3.695 1.00 88.44 76 THR A N 1
ATOM 602 C CA . THR A 1 76 ? -6.113 8.648 3.325 1.00 88.44 76 THR A CA 1
ATOM 603 C C . THR A 1 76 ? -5.858 8.151 1.904 1.00 88.44 76 THR A C 1
ATOM 605 O O . THR A 1 76 ? -5.142 8.800 1.153 1.00 88.44 76 THR A O 1
ATOM 608 N N . ALA A 1 77 ? -6.484 7.043 1.503 1.00 87.50 77 ALA A N 1
ATOM 609 C CA . ALA A 1 77 ? -6.346 6.476 0.163 1.00 87.50 77 ALA A CA 1
ATOM 610 C C . ALA A 1 77 ? -6.979 7.338 -0.942 1.00 87.50 77 ALA A C 1
ATOM 612 O O . ALA A 1 77 ? -6.557 7.246 -2.084 1.00 87.50 77 ALA A O 1
ATOM 613 N N . LEU A 1 78 ? -8.007 8.134 -0.624 1.00 88.31 78 LEU A N 1
ATOM 614 C CA . LEU A 1 78 ? -8.635 9.068 -1.568 1.00 88.31 78 LEU A CA 1
ATOM 615 C C . LEU A 1 78 ? -7.881 10.397 -1.687 1.00 88.31 78 LEU A C 1
ATOM 617 O O . LEU A 1 78 ? -8.084 11.125 -2.654 1.00 88.31 78 LEU A O 1
ATOM 621 N N . PHE A 1 79 ? -7.078 10.739 -0.680 1.00 83.81 79 PHE A N 1
ATOM 622 C CA . PHE A 1 79 ? -6.274 11.958 -0.665 1.00 83.81 79 PHE A CA 1
ATOM 623 C C . PHE A 1 79 ? -5.010 11.844 -1.531 1.00 83.81 79 PHE A C 1
ATOM 625 O O . PHE A 1 79 ? -4.524 12.854 -2.039 1.00 83.81 79 PHE A O 1
ATOM 632 N N . VAL A 1 80 ? -4.481 10.627 -1.667 1.00 78.12 80 VAL A N 1
ATOM 633 C CA . VAL A 1 80 ? -3.250 10.288 -2.398 1.00 78.12 80 VAL A CA 1
ATOM 634 C C . VAL A 1 80 ? -3.558 9.866 -3.827 1.00 78.12 80 VAL A C 1
ATOM 636 O O . VAL A 1 80 ? -2.769 10.250 -4.720 1.00 78.12 80 VAL A O 1
#

Foldseek 3Di:
DCVVVVHPDDPCCPDPVSVVVVVVVVVCVVVVVVLVVLLVVQQVPQDVVVVVVCVV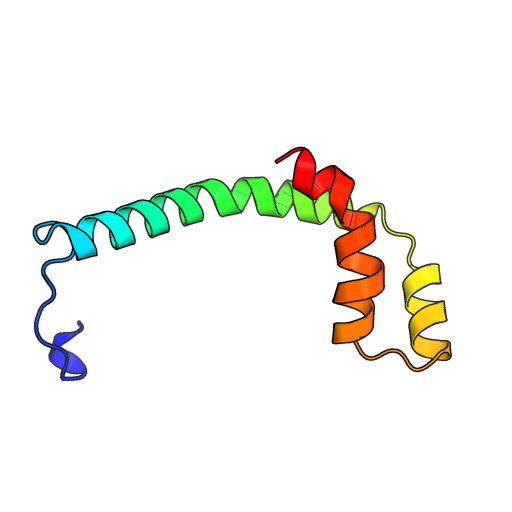VVDDPVRCCVPRSCVSCVVSVVVD

Sequence (80 aa):
ILNKVGIASQPFLTRHKQAMYANVFVSAWQGAGYQMLLFLGGMQNIPQDVYEAAELDGFSKWAQFRYITMPLLKPTALFV